Protein AF-A0A6P5REL5-F1 (afdb_monomer)

Solvent-accessible surface area (backbone atoms only — not comparable to full-atom values): 9875 Å² total; per-residue (Å²): 134,86,80,82,79,77,83,68,72,65,54,66,39,55,65,79,41,37,68,48,75,46,64,73,36,70,80,44,44,65,69,79,88,63,85,85,75,58,95,59,94,82,62,95,59,71,61,40,60,42,77,43,29,30,35,42,37,40,31,38,27,43,47,22,55,57,79,58,72,66,48,58,78,42,72,38,50,37,38,40,34,29,68,16,64,46,32,43,62,28,54,34,87,92,33,87,43,19,80,38,50,70,85,32,26,26,30,30,43,72,86,37,63,55,21,51,87,65,41,74,61,73,90,76,92,73,90,80,89,81,91,83,76,91,63,74,67,62,57,57,52,55,66,61,60,70,78,69,68,105,66,66,76,64,66,66,68,64,76,80,114

Organism: Prunus avium (NCBI:txid42229)

Structure (mmCIF, N/CA/C/O backbone):
data_AF-A0A6P5REL5-F1
#
_entry.id   AF-A0A6P5REL5-F1
#
loop_
_atom_site.group_PDB
_atom_site.id
_atom_site.type_symbol
_atom_site.label_atom_id
_atom_site.label_alt_id
_atom_site.label_comp_id
_atom_site.label_asym_id
_atom_site.label_entity_id
_atom_site.label_seq_id
_atom_site.pdbx_PDB_ins_code
_atom_site.Cartn_x
_atom_site.Cartn_y
_atom_site.Cartn_z
_atom_site.occupancy
_atom_site.B_iso_or_equiv
_atom_site.auth_seq_id
_atom_site.auth_comp_id
_atom_site.auth_asym_id
_atom_site.auth_atom_id
_atom_site.pdbx_PDB_model_num
ATOM 1 N N . MET A 1 1 ? 5.936 41.427 28.402 1.00 36.94 1 MET A N 1
ATOM 2 C CA . MET A 1 1 ? 5.229 41.059 27.161 1.00 36.94 1 MET A CA 1
ATOM 3 C C . MET A 1 1 ? 5.268 39.548 27.108 1.00 36.94 1 MET A C 1
ATOM 5 O O . MET A 1 1 ? 6.343 38.997 26.938 1.00 36.94 1 MET A O 1
ATOM 9 N N . GLU A 1 2 ? 4.146 38.908 27.419 1.00 34.97 2 GLU A N 1
ATOM 10 C CA . GLU A 1 2 ? 4.011 37.449 27.432 1.00 34.97 2 GLU A CA 1
ATOM 11 C C . GLU A 1 2 ? 3.797 36.998 25.982 1.00 34.97 2 GLU A C 1
ATOM 13 O O . GLU A 1 2 ? 2.825 37.407 25.341 1.00 34.97 2 GLU A O 1
ATOM 18 N N . THR A 1 3 ? 4.732 36.226 25.431 1.00 32.97 3 THR A N 1
ATOM 19 C CA . THR A 1 3 ? 4.603 35.683 24.077 1.00 32.97 3 THR A CA 1
ATOM 20 C C . THR A 1 3 ? 3.719 34.445 24.141 1.00 32.97 3 THR A C 1
ATOM 22 O O . THR A 1 3 ? 4.036 33.473 24.818 1.00 32.97 3 THR A O 1
ATOM 25 N N . GLN A 1 4 ? 2.585 34.516 23.449 1.00 38.47 4 GLN A N 1
ATOM 26 C CA . GLN A 1 4 ? 1.565 33.479 23.368 1.00 38.47 4 GLN A CA 1
ATOM 27 C C . GLN A 1 4 ? 2.154 32.192 22.771 1.00 38.47 4 GLN A C 1
ATOM 29 O O . GLN A 1 4 ? 2.469 32.127 21.582 1.00 38.47 4 GLN A O 1
ATOM 34 N N . THR A 1 5 ? 2.283 31.157 23.595 1.00 39.50 5 THR A N 1
ATOM 35 C CA . THR A 1 5 ? 2.523 29.779 23.167 1.00 39.50 5 THR A CA 1
ATOM 36 C C . THR A 1 5 ? 1.280 29.286 22.435 1.00 39.50 5 THR A C 1
ATOM 38 O O . THR A 1 5 ? 0.276 28.908 23.037 1.00 39.50 5 THR A O 1
ATOM 41 N N . SER A 1 6 ? 1.327 29.323 21.104 1.00 47.84 6 SER A N 1
ATOM 42 C CA . SER A 1 6 ? 0.320 28.684 20.260 1.00 47.84 6 SER A CA 1
ATOM 43 C C . SER A 1 6 ? 0.410 27.173 20.461 1.00 47.84 6 SER A C 1
ATOM 45 O O . SER A 1 6 ? 1.262 26.507 19.880 1.00 47.84 6 SER A O 1
ATOM 47 N N . SER A 1 7 ? -0.456 26.640 21.322 1.00 50.22 7 SER A N 1
ATOM 48 C CA . SER A 1 7 ? -0.707 25.206 21.479 1.00 50.22 7 SER A CA 1
ATOM 49 C C . SER A 1 7 ? -1.275 24.659 20.165 1.00 50.22 7 SER A C 1
ATOM 51 O O . SER A 1 7 ? -2.488 24.600 19.971 1.00 50.22 7 SER A O 1
ATOM 53 N N . SER A 1 8 ? -0.396 24.307 19.229 1.00 63.81 8 SER A N 1
ATOM 54 C CA . SER A 1 8 ? -0.783 23.703 17.956 1.00 63.81 8 SER A CA 1
ATOM 55 C C . SER A 1 8 ? -1.128 22.233 18.185 1.00 63.81 8 SER A C 1
ATOM 57 O O . SER A 1 8 ? -0.234 21.402 18.308 1.00 63.81 8 SER A O 1
ATOM 59 N N . SER A 1 9 ? -2.417 21.899 18.206 1.00 65.25 9 SER A N 1
ATOM 60 C CA . SER A 1 9 ? -2.884 20.508 18.243 1.00 65.25 9 SER A CA 1
ATOM 61 C C . SER A 1 9 ? -2.378 19.694 17.033 1.00 65.25 9 SER A C 1
ATOM 63 O O . SER A 1 9 ? -2.129 20.280 15.969 1.00 65.25 9 SER A O 1
ATOM 65 N N . PRO A 1 10 ? -2.240 18.358 17.160 1.00 68.81 10 PRO A N 1
ATOM 66 C CA . PRO A 1 10 ? -1.911 17.484 16.035 1.00 68.81 10 PRO A CA 1
ATOM 67 C C . PRO A 1 10 ? -2.978 17.606 14.944 1.00 68.81 10 PRO A C 1
ATOM 69 O O . PRO A 1 10 ? -4.173 17.539 15.241 1.00 68.81 10 PRO A O 1
ATOM 72 N N . VAL A 1 11 ? -2.570 17.789 13.687 1.00 72.12 11 VAL A N 1
ATOM 73 C CA . VAL A 1 11 ? -3.510 17.768 12.562 1.00 72.12 11 VAL A CA 1
ATOM 74 C C . VAL A 1 11 ? -3.652 16.324 12.110 1.00 72.12 11 VAL A C 1
ATOM 76 O O . VAL A 1 11 ? -2.680 15.688 11.702 1.00 72.12 11 VAL A O 1
ATOM 79 N N . ILE A 1 12 ? -4.874 15.808 12.204 1.00 75.75 12 ILE A N 1
ATOM 80 C CA . ILE A 1 12 ? -5.227 14.497 11.676 1.00 75.75 12 ILE A CA 1
ATOM 81 C C . ILE A 1 12 ? -5.933 14.731 10.348 1.00 75.75 12 ILE A C 1
ATOM 83 O O . ILE A 1 12 ? -7.011 15.328 10.319 1.00 75.75 12 ILE A O 1
ATOM 87 N N . LEU A 1 13 ? -5.318 14.295 9.255 1.00 77.56 13 LEU A N 1
ATOM 88 C CA . LEU A 1 13 ? -6.010 14.228 7.970 1.00 77.56 13 LEU A CA 1
ATOM 89 C C . LEU A 1 13 ? -6.789 12.909 7.932 1.00 77.56 13 LEU A C 1
ATOM 91 O O . LEU A 1 13 ? -6.519 12.013 8.727 1.00 77.56 13 LEU A O 1
ATOM 95 N N . PHE A 1 14 ? -7.829 12.837 7.103 1.00 81.12 14 PHE A N 1
ATOM 96 C CA . PHE A 1 14 ? -8.609 11.619 6.831 1.00 81.12 14 PHE A CA 1
ATOM 97 C C . PHE A 1 14 ? -8.779 10.637 8.023 1.00 81.12 14 PHE A C 1
ATOM 99 O O . PHE A 1 14 ? -8.479 9.446 7.903 1.00 81.12 14 PHE A O 1
ATOM 106 N N . PRO A 1 15 ? -9.282 11.099 9.189 1.00 82.31 15 PRO A N 1
ATOM 107 C CA . PRO A 1 15 ? -9.275 10.331 10.441 1.00 82.31 15 PRO A CA 1
ATOM 108 C C . PRO A 1 15 ? -10.078 9.027 10.377 1.00 82.31 15 PRO A C 1
ATOM 110 O O . PRO A 1 15 ? -9.858 8.128 11.181 1.00 82.31 15 PRO A O 1
ATOM 113 N N . SER A 1 16 ? -11.029 8.930 9.448 1.00 85.94 16 SER A N 1
ATOM 114 C CA . SER A 1 16 ? -11.935 7.792 9.284 1.00 85.94 16 SER A CA 1
ATOM 115 C C . SER A 1 16 ? -11.649 6.950 8.040 1.00 85.94 16 SER A C 1
ATOM 117 O O . SER A 1 16 ? -12.375 5.981 7.803 1.00 85.94 16 SER A O 1
ATOM 119 N N . LEU A 1 17 ? -10.633 7.297 7.240 1.00 84.38 17 LEU A N 1
ATOM 120 C CA . LEU A 1 17 ? -10.330 6.573 6.010 1.00 84.38 17 LEU A CA 1
ATOM 121 C C . LEU A 1 17 ? -9.748 5.197 6.345 1.00 84.38 17 LEU A C 1
ATOM 123 O O . LEU A 1 17 ? -8.760 5.090 7.069 1.00 84.38 17 LEU A O 1
ATOM 127 N N . LYS A 1 18 ? -10.396 4.149 5.829 1.00 87.62 18 LYS A N 1
ATOM 128 C CA . LYS A 1 18 ? -10.042 2.742 6.085 1.00 87.62 18 LYS A CA 1
ATOM 129 C C . LYS A 1 18 ? -9.452 2.035 4.879 1.00 87.62 18 LYS A C 1
ATOM 131 O O . LYS A 1 18 ? -8.660 1.113 5.068 1.00 87.62 18 LYS A O 1
ATOM 136 N N . THR A 1 19 ? -9.844 2.462 3.686 1.00 85.94 19 THR A N 1
ATOM 137 C CA . THR A 1 19 ? -9.436 1.877 2.413 1.00 85.94 19 THR A CA 1
ATOM 138 C C . THR A 1 19 ? -8.990 3.007 1.504 1.00 85.94 19 THR A C 1
ATOM 140 O O . THR A 1 19 ? -9.695 4.012 1.396 1.00 85.94 19 THR A O 1
ATOM 143 N N . LEU A 1 20 ? -7.829 2.842 0.884 1.00 87.44 20 LEU A N 1
ATOM 144 C CA . LEU A 1 20 ? -7.286 3.744 -0.121 1.00 87.44 20 LEU A CA 1
ATOM 145 C C . LEU A 1 20 ? -6.954 2.919 -1.362 1.00 87.44 20 LEU A C 1
ATOM 147 O O . LEU A 1 20 ? -6.286 1.897 -1.246 1.00 87.44 20 LEU A O 1
ATOM 151 N N . VAL A 1 21 ? -7.433 3.358 -2.521 1.00 86.19 21 VAL A N 1
ATOM 152 C CA . VAL A 1 21 ? -7.221 2.675 -3.800 1.00 86.19 21 VAL A CA 1
ATOM 153 C C . VAL A 1 21 ? -6.608 3.672 -4.772 1.00 86.19 21 VAL A C 1
ATOM 155 O O . VAL A 1 21 ? -7.113 4.786 -4.907 1.00 86.19 21 VAL A O 1
ATOM 158 N N . PHE A 1 22 ? -5.527 3.277 -5.427 1.00 87.00 22 PHE A N 1
ATOM 159 C CA . PHE A 1 22 ? -4.979 3.944 -6.598 1.00 87.00 22 PHE A CA 1
ATOM 160 C C . PHE A 1 22 ? -5.135 2.992 -7.770 1.00 87.00 22 PHE A C 1
ATOM 162 O O . PHE A 1 22 ? -4.607 1.886 -7.717 1.00 87.00 22 PHE A O 1
ATOM 169 N N . ASP A 1 23 ? -5.869 3.413 -8.790 1.00 85.56 23 ASP A N 1
ATOM 170 C CA . ASP A 1 23 ? -6.147 2.603 -9.970 1.00 85.56 23 ASP A CA 1
ATOM 171 C C . ASP A 1 23 ? -5.893 3.438 -11.225 1.00 85.56 23 ASP A C 1
ATOM 173 O O . ASP A 1 23 ? -6.159 4.644 -11.222 1.00 85.56 23 ASP A O 1
ATOM 177 N N . LEU A 1 24 ? -5.339 2.811 -12.263 1.00 85.12 24 LEU A N 1
ATOM 178 C CA . LEU A 1 24 ? -5.110 3.407 -13.582 1.00 85.12 24 LEU A CA 1
ATOM 179 C C . LEU A 1 24 ? -4.406 4.776 -13.532 1.00 85.12 24 LEU A C 1
ATOM 181 O O . LEU A 1 24 ? -4.824 5.750 -14.166 1.00 85.12 24 LEU A O 1
ATOM 185 N N . LEU A 1 25 ? -3.279 4.860 -12.813 1.00 83.38 25 LEU A N 1
ATOM 186 C CA . LEU A 1 25 ? -2.441 6.067 -12.747 1.00 83.38 25 LEU A CA 1
ATOM 187 C C . LEU A 1 25 ? -1.124 5.891 -13.532 1.00 83.38 25 LEU A C 1
ATOM 189 O O . LEU A 1 25 ? -0.038 5.851 -12.946 1.00 83.38 25 LEU A O 1
ATOM 193 N N . PRO A 1 26 ? -1.160 5.868 -14.881 1.00 77.88 26 PRO A N 1
ATOM 194 C CA . PRO A 1 26 ? -0.023 5.471 -15.719 1.00 77.88 26 PRO A CA 1
ATOM 195 C C . PRO A 1 26 ? 1.142 6.472 -15.732 1.00 77.88 26 PRO A C 1
ATOM 197 O O . PRO A 1 26 ? 2.194 6.182 -16.295 1.00 77.88 26 PRO A O 1
ATOM 200 N N . LYS A 1 27 ? 0.960 7.670 -15.160 1.00 85.25 27 LYS A N 1
ATOM 201 C CA . LYS A 1 27 ? 1.977 8.737 -15.086 1.00 85.25 27 LYS A CA 1
ATOM 202 C C . LYS A 1 27 ? 2.418 9.056 -13.656 1.00 85.25 27 LYS A C 1
ATOM 204 O O . LYS A 1 27 ? 3.125 10.037 -13.444 1.00 85.25 27 LYS A O 1
ATOM 209 N N . TRP A 1 28 ? 1.962 8.287 -12.672 1.00 87.31 28 TRP A N 1
ATOM 210 C CA . TRP A 1 28 ? 2.251 8.561 -11.272 1.00 87.31 28 TRP A CA 1
ATOM 211 C C . TRP A 1 28 ? 3.590 7.955 -10.850 1.00 87.31 28 TRP A C 1
ATOM 213 O O . TRP A 1 28 ? 3.665 6.782 -10.508 1.00 87.31 28 TRP A O 1
ATOM 223 N N . GLU A 1 29 ? 4.666 8.737 -10.947 1.00 86.50 29 GLU A N 1
ATOM 224 C CA . GLU A 1 29 ? 6.028 8.222 -10.729 1.00 86.50 29 GLU A CA 1
ATOM 225 C C . GLU A 1 29 ? 6.429 8.133 -9.257 1.00 86.50 29 GLU A C 1
ATOM 227 O O . GLU A 1 29 ? 7.141 7.213 -8.842 1.00 86.50 29 GLU A O 1
ATOM 232 N N . GLU A 1 30 ? 5.984 9.110 -8.474 1.00 83.06 30 GLU A N 1
ATOM 233 C CA . GLU A 1 30 ? 6.412 9.296 -7.100 1.00 83.06 30 GLU A CA 1
ATOM 234 C C . GLU A 1 30 ? 5.212 9.610 -6.221 1.00 83.06 30 GLU A C 1
ATOM 236 O O . GLU A 1 30 ? 4.387 10.482 -6.520 1.00 83.06 30 GLU A O 1
ATOM 241 N N . TRP A 1 31 ? 5.134 8.919 -5.088 1.00 82.94 31 TRP A N 1
ATOM 242 C CA . TRP A 1 31 ? 4.235 9.304 -4.014 1.00 82.94 31 TRP A CA 1
ATOM 243 C C . TRP A 1 31 ? 4.837 10.503 -3.266 1.00 82.94 31 TRP A C 1
ATOM 245 O O . TRP A 1 31 ? 5.346 10.384 -2.150 1.00 82.94 31 TRP A O 1
ATOM 255 N N . GLU A 1 32 ? 4.810 11.676 -3.902 1.00 60.50 32 GLU A N 1
ATOM 256 C CA . GLU A 1 32 ? 5.232 12.931 -3.282 1.00 60.50 32 GLU A CA 1
ATOM 257 C C . GLU A 1 32 ? 4.227 13.377 -2.208 1.00 60.50 32 GLU A C 1
ATOM 259 O O . GLU A 1 32 ? 3.014 13.228 -2.353 1.00 60.50 32 GLU A O 1
ATOM 264 N N . GLY A 1 33 ? 4.739 13.944 -1.113 1.00 53.59 33 GLY A N 1
ATOM 265 C CA . GLY A 1 33 ? 3.902 14.584 -0.093 1.00 53.59 33 GLY A CA 1
ATOM 266 C C . GLY A 1 33 ? 4.329 14.383 1.357 1.00 53.59 33 GLY A C 1
ATOM 267 O O . GLY A 1 33 ? 3.737 15.012 2.230 1.00 53.59 33 GLY A O 1
ATOM 268 N N . MET A 1 34 ? 5.344 13.556 1.648 1.00 52.56 34 MET A N 1
ATOM 269 C CA . MET A 1 34 ? 5.674 13.242 3.050 1.00 52.56 34 MET A CA 1
ATOM 270 C C . MET A 1 34 ? 7.160 13.238 3.435 1.00 52.56 34 MET A C 1
ATOM 272 O O . MET A 1 34 ? 7.492 12.887 4.562 1.00 52.56 34 MET A O 1
ATOM 276 N N . THR A 1 35 ? 8.057 13.678 2.553 1.00 42.75 35 THR A N 1
ATOM 277 C CA . THR A 1 35 ? 9.497 13.842 2.842 1.00 42.75 35 THR A CA 1
ATOM 278 C C . THR A 1 35 ? 9.822 15.071 3.709 1.00 42.75 35 THR A C 1
ATOM 280 O O . THR A 1 35 ? 10.940 15.179 4.198 1.00 42.75 35 THR A O 1
ATOM 283 N N . GLY A 1 36 ? 8.856 15.971 3.941 1.00 41.59 36 GLY A N 1
ATOM 284 C CA . GLY A 1 36 ? 9.006 17.187 4.761 1.00 41.59 36 GLY A CA 1
ATOM 285 C C . GLY A 1 36 ? 8.516 17.086 6.214 1.00 41.59 36 GLY A C 1
ATOM 286 O O . GLY A 1 36 ? 8.408 18.109 6.881 1.00 41.59 36 GLY A O 1
ATOM 287 N N . TRP A 1 37 ? 8.184 15.886 6.699 1.00 51.97 37 TRP A N 1
ATOM 288 C CA . TRP A 1 37 ? 7.842 15.617 8.108 1.00 51.97 37 TRP A CA 1
ATOM 289 C C . TRP A 1 37 ? 8.977 14.801 8.708 1.00 51.97 37 TRP A C 1
ATOM 291 O O . TRP A 1 37 ? 8.873 13.608 8.980 1.00 51.97 37 TRP A O 1
ATOM 301 N N . SER A 1 38 ? 10.120 15.457 8.708 1.00 46.25 38 SER A N 1
ATOM 302 C CA . SER A 1 38 ? 11.440 14.953 9.005 1.00 46.25 38 SER A CA 1
ATOM 303 C C . SER A 1 38 ? 11.547 14.480 10.455 1.00 46.25 38 SER A C 1
ATOM 305 O O . SER A 1 38 ? 10.795 14.894 11.337 1.00 46.25 38 SER A O 1
ATOM 307 N N . GLU A 1 39 ? 12.520 13.605 10.690 1.00 49.03 39 GLU A N 1
ATOM 308 C CA . GLU A 1 39 ? 13.000 13.130 11.994 1.00 49.03 39 GLU A CA 1
ATOM 309 C C . GLU A 1 39 ? 13.649 14.277 12.811 1.00 49.03 39 GLU A C 1
ATOM 311 O O . GLU A 1 39 ? 14.633 14.077 13.515 1.00 49.03 39 GLU A O 1
ATOM 316 N N . GLU A 1 40 ? 13.150 15.512 12.683 1.00 49.69 40 GLU A N 1
ATOM 317 C CA . GLU A 1 40 ? 13.625 16.668 13.440 1.00 49.69 40 GLU A CA 1
ATOM 318 C C . GLU A 1 40 ? 12.894 16.659 14.777 1.00 49.69 40 GLU A C 1
ATOM 320 O O . GLU A 1 40 ? 11.726 17.036 14.887 1.00 49.69 40 GLU A O 1
ATOM 325 N N . GLU A 1 41 ? 13.602 16.191 15.797 1.00 52.03 41 GLU A N 1
ATOM 326 C CA . GLU A 1 41 ? 13.140 15.996 17.174 1.00 52.03 41 GLU A CA 1
ATOM 327 C C . GLU A 1 41 ? 12.642 17.273 17.894 1.00 52.03 41 GLU A C 1
ATOM 329 O O . G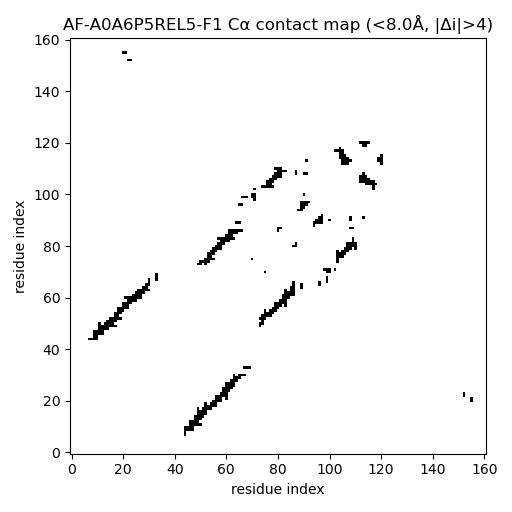LU A 1 41 ? 12.332 17.204 19.079 1.00 52.03 41 GLU A O 1
ATOM 334 N N . ASP A 1 42 ? 12.499 18.419 17.216 1.00 44.97 42 ASP A N 1
ATOM 335 C CA . ASP A 1 42 ? 12.272 19.727 17.856 1.00 44.97 42 ASP A CA 1
ATOM 336 C C . ASP A 1 42 ? 11.018 20.497 17.392 1.00 44.97 42 ASP A C 1
ATOM 338 O O . ASP A 1 42 ? 10.797 21.651 17.766 1.00 44.97 42 ASP A O 1
ATOM 342 N N . SER A 1 43 ? 10.119 19.867 16.629 1.00 49.03 43 SER A N 1
ATOM 343 C CA . SER A 1 43 ? 8.768 20.404 16.417 1.00 49.03 43 SER A CA 1
ATOM 344 C C . SER A 1 43 ? 7.724 19.334 16.706 1.00 49.03 43 SER A C 1
ATOM 346 O O . SER A 1 43 ? 7.479 18.442 15.902 1.00 49.03 43 SER A O 1
ATOM 348 N N . HIS A 1 44 ? 7.098 19.424 17.883 1.00 47.97 44 HIS A N 1
ATOM 349 C CA . HIS A 1 44 ? 6.078 18.519 18.435 1.00 47.97 44 HIS A CA 1
ATOM 350 C C . HIS A 1 44 ? 4.759 18.425 17.627 1.00 47.97 44 HIS A C 1
ATOM 352 O O . HIS A 1 44 ? 3.672 18.374 18.205 1.00 47.97 44 HIS A O 1
ATOM 358 N N . LYS A 1 45 ? 4.802 18.409 16.293 1.00 56.34 45 LYS A N 1
ATOM 359 C CA . LYS A 1 45 ? 3.622 18.326 15.432 1.00 56.34 45 LYS A CA 1
ATOM 360 C C . LYS A 1 45 ? 3.614 17.019 14.644 1.00 56.34 45 LYS A C 1
ATOM 362 O O . LYS A 1 45 ? 3.916 16.974 13.457 1.00 56.34 45 LYS A O 1
ATOM 367 N N . THR A 1 46 ? 3.227 15.943 15.322 1.00 57.34 46 THR A N 1
ATOM 368 C CA . THR A 1 46 ? 2.979 14.630 14.713 1.00 57.34 46 THR A CA 1
ATOM 369 C C . THR A 1 46 ? 1.666 14.654 13.924 1.00 57.34 46 THR A C 1
ATOM 371 O O . THR A 1 46 ? 0.605 14.251 14.402 1.00 57.34 46 THR A O 1
ATOM 374 N N . ASN A 1 47 ? 1.697 15.170 12.697 1.00 62.34 47 ASN A N 1
ATOM 375 C CA . ASN A 1 47 ? 0.528 15.094 11.826 1.00 62.34 47 ASN A CA 1
ATOM 376 C C . ASN A 1 47 ? 0.312 13.647 11.366 1.00 62.34 47 ASN A C 1
ATOM 378 O O . ASN A 1 47 ? 1.197 13.030 10.778 1.00 62.34 47 ASN A O 1
ATOM 382 N N . THR A 1 48 ? -0.872 13.099 11.642 1.00 71.06 48 THR A N 1
ATOM 383 C CA . THR A 1 48 ? -1.232 11.716 11.290 1.00 71.06 48 THR A CA 1
ATOM 384 C C . THR A 1 48 ? -2.211 11.746 10.120 1.00 71.06 48 THR A C 1
ATOM 386 O O . THR A 1 48 ? -3.288 12.317 10.248 1.00 71.06 48 THR A O 1
ATOM 389 N N . ILE A 1 49 ? -1.853 11.175 8.965 1.00 73.25 49 ILE A N 1
ATOM 390 C CA . ILE A 1 49 ? -2.652 11.364 7.735 1.00 73.25 49 ILE A CA 1
ATOM 391 C C . ILE A 1 49 ? -3.842 10.415 7.649 1.00 73.25 49 ILE A C 1
ATOM 393 O O . ILE A 1 49 ? -4.876 10.789 7.126 1.00 73.25 49 ILE A O 1
ATOM 397 N N . MET A 1 50 ? -3.670 9.159 8.054 1.00 83.31 50 MET A N 1
ATOM 398 C CA . MET A 1 50 ? -4.702 8.129 7.907 1.00 83.31 50 MET A CA 1
ATOM 399 C C . MET A 1 50 ? -4.571 7.116 9.050 1.00 83.31 50 MET A C 1
ATOM 401 O O . MET A 1 50 ? -4.152 5.978 8.836 1.00 83.31 50 MET A O 1
ATOM 405 N N . PRO A 1 51 ? -4.883 7.515 10.295 1.00 82.06 51 PRO A N 1
ATOM 406 C CA . PRO A 1 51 ? -4.665 6.668 11.472 1.00 82.06 51 PRO A CA 1
ATOM 407 C C . PRO A 1 51 ? -5.454 5.352 11.432 1.00 82.06 51 PRO A C 1
ATOM 409 O O . PRO A 1 51 ? -5.088 4.390 12.101 1.00 82.06 51 PRO A O 1
ATOM 412 N N . CYS A 1 52 ? -6.552 5.316 10.674 1.00 87.25 52 CYS A N 1
ATOM 413 C CA . CYS A 1 52 ? -7.439 4.164 10.560 1.00 87.25 52 CYS A CA 1
ATOM 414 C C . CYS A 1 52 ? -7.270 3.379 9.254 1.00 87.25 52 CYS A C 1
ATOM 416 O O . CYS A 1 52 ? -8.088 2.491 8.993 1.00 87.25 52 CYS A O 1
ATOM 418 N N . LEU A 1 53 ? -6.244 3.679 8.448 1.00 88.12 53 LEU A N 1
ATOM 419 C CA . LEU A 1 53 ? -6.031 2.986 7.183 1.00 88.12 53 LEU A CA 1
ATOM 420 C C . LEU A 1 53 ? -5.725 1.510 7.438 1.00 88.12 53 LEU A C 1
ATOM 422 O O . LEU A 1 53 ? -4.793 1.161 8.158 1.00 88.12 53 LEU A O 1
ATOM 426 N N . SER A 1 54 ? -6.540 0.654 6.835 1.00 91.62 54 SER A N 1
ATOM 427 C CA . SER A 1 54 ? -6.518 -0.793 7.028 1.00 91.62 54 SER A CA 1
ATOM 428 C C . SER A 1 54 ? -6.330 -1.571 5.730 1.00 91.62 54 SER A C 1
ATOM 430 O O . SER A 1 54 ? -5.798 -2.675 5.792 1.00 91.62 54 SER A O 1
ATOM 432 N N . SER A 1 55 ? -6.706 -0.996 4.586 1.00 89.50 55 SER A N 1
ATOM 433 C CA . SER A 1 55 ? -6.467 -1.560 3.258 1.00 89.50 55 SER A CA 1
ATOM 434 C C . SER A 1 55 ? -5.875 -0.503 2.324 1.00 89.50 55 SER A C 1
ATOM 436 O O . SER A 1 55 ? -6.328 0.647 2.325 1.00 89.50 55 SER A O 1
ATOM 438 N N . LEU A 1 56 ? -4.864 -0.897 1.554 1.00 91.88 56 LEU A N 1
ATOM 439 C CA . LEU A 1 56 ? -4.266 -0.113 0.479 1.00 91.88 56 LEU A CA 1
ATOM 440 C C . LEU A 1 56 ? -4.191 -0.974 -0.784 1.00 91.88 56 LEU A C 1
ATOM 442 O O . LEU A 1 56 ? -3.622 -2.063 -0.751 1.00 91.88 56 LEU A O 1
ATOM 446 N N . GLU A 1 57 ? -4.720 -0.464 -1.888 1.00 90.38 57 GLU A N 1
ATOM 447 C CA . GLU A 1 57 ? -4.686 -1.128 -3.191 1.00 90.38 57 GLU A CA 1
ATOM 448 C C . GLU A 1 57 ? -4.025 -0.199 -4.215 1.00 90.38 57 GLU A C 1
ATOM 450 O O . GLU A 1 57 ? -4.351 0.986 -4.288 1.00 90.38 57 GLU A O 1
ATOM 455 N N . ILE A 1 58 ? -3.058 -0.724 -4.964 1.00 90.88 58 ILE A N 1
ATOM 456 C CA . ILE A 1 58 ? -2.341 -0.027 -6.035 1.00 90.88 58 ILE A CA 1
ATOM 457 C C . ILE A 1 58 ? -2.434 -0.913 -7.275 1.00 90.88 58 ILE A C 1
ATOM 459 O O . ILE A 1 58 ? -1.845 -1.992 -7.317 1.00 90.88 58 ILE A O 1
ATOM 463 N N . ILE A 1 59 ? -3.204 -0.466 -8.259 1.00 87.31 59 ILE A N 1
ATOM 464 C CA . ILE A 1 59 ? -3.570 -1.224 -9.451 1.00 87.31 59 ILE A CA 1
ATOM 465 C C . ILE A 1 59 ? -3.200 -0.393 -10.683 1.00 87.31 59 ILE A C 1
ATOM 467 O O . ILE A 1 59 ? -3.437 0.813 -10.728 1.00 87.31 59 ILE A O 1
ATOM 471 N N . ASP A 1 60 ? -2.537 -1.018 -11.654 1.00 85.56 60 ASP A N 1
ATOM 472 C CA . ASP A 1 60 ? -2.156 -0.395 -12.934 1.00 85.56 60 ASP A CA 1
ATOM 473 C C . ASP A 1 60 ? -1.403 0.955 -12.793 1.00 85.56 60 ASP A C 1
ATOM 475 O O . ASP A 1 60 ? -1.584 1.924 -13.537 1.00 85.56 60 ASP A O 1
ATOM 479 N N . CYS A 1 61 ? -0.522 1.034 -11.791 1.00 87.50 61 CYS A N 1
ATOM 480 C CA . CYS A 1 61 ? 0.324 2.192 -11.490 1.00 87.50 61 CYS A CA 1
ATOM 481 C C . CYS A 1 61 ? 1.772 1.911 -11.922 1.00 87.50 61 CYS A C 1
ATOM 483 O O . CYS A 1 61 ? 2.708 1.903 -11.121 1.00 87.50 61 CYS A O 1
ATOM 485 N N . ASN A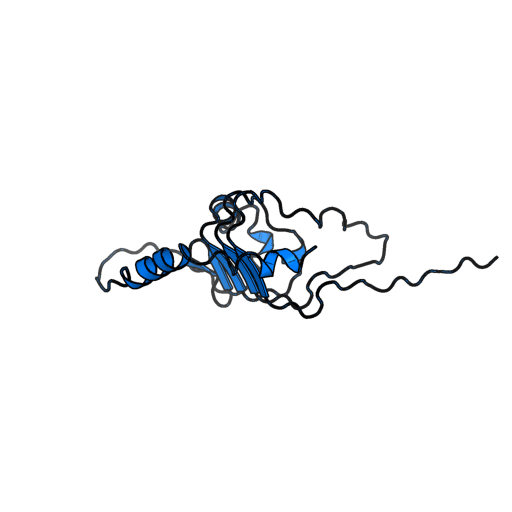 1 62 ? 1.965 1.649 -13.217 1.00 86.00 62 ASN A N 1
ATOM 486 C CA . ASN A 1 62 ? 3.199 1.068 -13.764 1.00 86.00 62 ASN A CA 1
ATOM 487 C C . ASN A 1 62 ? 4.487 1.865 -13.521 1.00 86.00 62 ASN A C 1
ATOM 489 O O . ASN A 1 62 ? 5.572 1.279 -13.468 1.00 86.00 62 ASN A O 1
ATOM 493 N N . VAL A 1 63 ? 4.391 3.189 -13.398 1.00 87.50 63 VAL A N 1
ATOM 494 C CA . VAL A 1 63 ? 5.564 4.065 -13.258 1.00 87.50 63 VAL A CA 1
ATOM 495 C C . VAL A 1 63 ? 5.881 4.431 -11.807 1.00 87.50 63 VAL A C 1
ATOM 497 O O . VAL A 1 63 ? 6.926 5.037 -11.569 1.00 87.50 63 VAL A O 1
ATOM 500 N N . LEU A 1 64 ? 5.036 4.034 -10.846 1.00 89.06 64 LEU A N 1
ATOM 501 C CA . LEU A 1 64 ? 5.251 4.297 -9.426 1.00 89.06 64 LEU A CA 1
ATOM 502 C C . L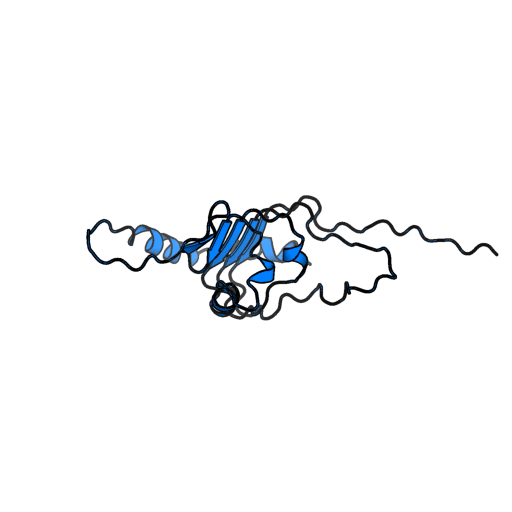EU A 1 64 ? 6.437 3.480 -8.914 1.00 89.06 64 LEU A C 1
ATOM 504 O O . LEU A 1 64 ? 6.436 2.249 -8.970 1.00 89.06 64 LEU A O 1
ATOM 508 N N . LYS A 1 65 ? 7.456 4.171 -8.400 1.00 87.25 65 LYS A N 1
ATOM 509 C CA . LYS A 1 65 ? 8.724 3.537 -8.001 1.00 87.25 65 LYS A CA 1
ATOM 510 C C . LYS A 1 65 ? 8.785 3.170 -6.527 1.00 87.25 65 LYS A C 1
ATOM 512 O O . LYS A 1 65 ? 9.427 2.185 -6.173 1.00 87.25 65 LYS A O 1
ATOM 517 N N . THR A 1 66 ? 8.169 3.976 -5.668 1.00 88.38 66 THR A N 1
ATOM 518 C CA . THR A 1 66 ? 8.373 3.891 -4.220 1.00 88.38 66 THR A CA 1
ATOM 519 C C . THR A 1 66 ? 7.079 4.075 -3.442 1.00 88.38 66 THR A C 1
ATOM 521 O O . THR A 1 66 ? 6.175 4.818 -3.824 1.00 88.38 66 THR A O 1
ATOM 524 N N . LEU A 1 67 ? 7.020 3.396 -2.304 1.00 88.88 67 LEU A N 1
ATOM 525 C CA . LEU A 1 67 ? 6.032 3.574 -1.261 1.00 88.88 67 LEU A CA 1
ATOM 526 C C . LEU A 1 67 ? 6.485 4.652 -0.263 1.00 88.88 67 LEU A C 1
ATOM 528 O O . LEU A 1 67 ? 7.680 4.781 0.037 1.00 88.88 67 LEU A O 1
ATOM 532 N N . PRO A 1 68 ? 5.546 5.391 0.341 1.00 83.88 68 PRO A N 1
ATOM 533 C CA . PRO A 1 68 ? 5.868 6.385 1.351 1.00 83.88 68 PRO A CA 1
ATOM 534 C C . PRO A 1 68 ? 6.244 5.740 2.696 1.00 83.88 68 PRO A C 1
ATOM 536 O O . PRO A 1 68 ? 5.722 4.700 3.099 1.00 83.88 68 PRO A O 1
ATOM 539 N N . ASN A 1 69 ? 7.130 6.397 3.450 1.00 81.44 69 ASN A N 1
ATOM 540 C CA . ASN A 1 69 ? 7.670 5.858 4.706 1.00 81.44 69 ASN A CA 1
ATOM 541 C C . ASN A 1 69 ? 6.634 5.713 5.831 1.00 81.44 69 ASN A C 1
ATOM 543 O O . ASN A 1 69 ? 6.823 4.882 6.718 1.00 81.44 69 ASN A O 1
ATOM 547 N N . PHE A 1 70 ? 5.538 6.481 5.810 1.00 79.56 70 PHE A N 1
ATOM 548 C CA . PHE A 1 70 ? 4.519 6.418 6.865 1.00 79.56 70 PHE A CA 1
ATOM 549 C C . PHE A 1 70 ? 3.800 5.060 6.920 1.00 79.56 70 PHE A C 1
ATOM 551 O O . PHE A 1 70 ? 3.256 4.709 7.970 1.00 79.56 70 PHE A O 1
ATOM 558 N N . LEU A 1 71 ? 3.833 4.266 5.838 1.00 84.19 71 LEU A N 1
ATOM 559 C CA . LEU A 1 71 ? 3.266 2.915 5.830 1.00 84.19 71 LEU A CA 1
ATOM 560 C C . LEU A 1 71 ? 3.905 2.021 6.898 1.00 84.19 71 LEU A C 1
ATOM 562 O O . LEU A 1 71 ? 3.191 1.217 7.491 1.00 84.19 71 LEU A O 1
ATOM 566 N N . ARG A 1 72 ? 5.185 2.251 7.242 1.00 83.69 72 ARG A N 1
ATOM 567 C CA . ARG A 1 72 ? 5.895 1.563 8.342 1.00 83.69 72 ARG A CA 1
ATOM 568 C C . ARG A 1 72 ? 5.156 1.645 9.675 1.00 83.69 72 ARG A C 1
ATOM 570 O O . ARG A 1 72 ? 5.178 0.699 10.450 1.00 83.69 72 ARG A O 1
ATOM 577 N N . ASN A 1 73 ? 4.509 2.779 9.934 1.00 81.19 73 ASN A N 1
ATOM 578 C CA . ASN A 1 73 ? 3.835 3.066 11.201 1.00 81.19 73 ASN A CA 1
ATOM 579 C C . ASN A 1 73 ? 2.309 2.941 11.094 1.00 81.19 73 ASN A C 1
ATOM 581 O O . ASN A 1 73 ? 1.599 3.149 12.076 1.00 81.19 73 ASN A O 1
ATOM 585 N N . THR A 1 74 ? 1.790 2.635 9.904 1.00 84.00 74 THR A N 1
ATOM 586 C CA . THR A 1 74 ? 0.350 2.542 9.662 1.00 84.00 74 THR A CA 1
ATOM 587 C C . THR A 1 74 ? -0.129 1.124 9.975 1.00 84.00 74 THR A C 1
ATOM 589 O O . THR A 1 74 ? 0.492 0.168 9.501 1.00 84.00 74 THR A O 1
ATOM 592 N N . PRO A 1 75 ? -1.230 0.950 10.734 1.00 86.00 75 PRO A N 1
ATOM 593 C CA . PRO A 1 75 ? -1.774 -0.359 11.102 1.00 86.00 75 PRO A CA 1
ATOM 594 C C . PRO A 1 75 ? -2.550 -1.017 9.942 1.00 86.00 75 PRO A C 1
ATOM 596 O O . PRO A 1 75 ? -3.703 -1.433 10.093 1.00 86.00 75 PRO A O 1
ATOM 599 N N . LEU A 1 76 ? -1.909 -1.106 8.775 1.00 92.38 76 LEU A N 1
ATOM 600 C CA . LEU A 1 76 ? -2.438 -1.758 7.584 1.00 92.38 76 LEU A CA 1
ATOM 601 C C . LEU A 1 76 ? -2.618 -3.258 7.826 1.00 92.38 76 LEU A C 1
ATOM 603 O O . LEU A 1 76 ? -1.748 -3.934 8.376 1.00 92.38 76 LEU A O 1
ATOM 607 N N . LYS A 1 77 ? -3.766 -3.777 7.394 1.00 94.31 77 LYS A N 1
ATOM 608 C CA . LYS A 1 77 ? -4.118 -5.200 7.447 1.00 94.31 77 LYS A CA 1
ATOM 609 C C . LYS A 1 77 ? -3.964 -5.874 6.094 1.00 94.31 77 LYS A C 1
ATOM 611 O O . LYS A 1 77 ? -3.671 -7.067 6.056 1.00 94.31 77 LYS A O 1
ATOM 616 N N . GLU A 1 78 ? -4.189 -5.126 5.022 1.00 93.69 78 GLU A N 1
ATOM 617 C CA . GLU A 1 78 ? -4.125 -5.615 3.653 1.00 93.69 78 GLU A CA 1
ATOM 618 C C . GLU A 1 78 ? -3.401 -4.610 2.755 1.00 93.69 78 GLU A C 1
ATOM 620 O O . GLU A 1 78 ? -3.625 -3.400 2.846 1.00 93.69 78 GLU A O 1
ATOM 625 N N . LEU A 1 79 ? -2.520 -5.136 1.912 1.00 95.00 79 LEU A N 1
ATOM 626 C CA . LEU A 1 79 ? -1.866 -4.428 0.824 1.00 95.00 79 LEU A CA 1
ATOM 627 C C . LEU A 1 79 ? -2.005 -5.262 -0.449 1.00 95.00 79 LEU A C 1
ATOM 629 O O . LEU A 1 79 ? -1.634 -6.438 -0.455 1.00 95.00 79 LEU A O 1
ATOM 633 N N . VAL A 1 80 ? -2.498 -4.643 -1.516 1.00 92.50 80 VAL A N 1
ATOM 634 C CA . VAL A 1 80 ? -2.577 -5.236 -2.854 1.00 92.50 80 VAL A CA 1
ATOM 635 C C . VAL A 1 80 ? -1.808 -4.354 -3.825 1.00 92.50 80 VAL A C 1
ATOM 637 O O . VAL A 1 80 ? -2.043 -3.149 -3.885 1.00 92.50 80 VAL A O 1
ATOM 640 N N . ILE A 1 81 ? -0.876 -4.953 -4.561 1.00 93.00 81 ILE A N 1
ATOM 641 C CA . ILE A 1 81 ? -0.130 -4.298 -5.634 1.00 93.00 81 ILE A CA 1
ATOM 642 C C . ILE A 1 81 ? -0.229 -5.191 -6.866 1.00 93.00 81 ILE A C 1
ATOM 644 O O . ILE A 1 81 ? 0.447 -6.217 -6.932 1.00 93.00 81 ILE A O 1
ATOM 648 N N . ASP A 1 82 ? -1.054 -4.789 -7.826 1.00 89.75 82 ASP A N 1
ATOM 649 C CA . ASP A 1 82 ? -1.306 -5.553 -9.046 1.00 89.75 82 ASP A CA 1
ATOM 650 C C . ASP A 1 82 ? -1.071 -4.687 -10.287 1.00 89.75 82 ASP A C 1
ATOM 652 O O . ASP A 1 82 ? -1.331 -3.480 -10.298 1.00 89.75 82 ASP A O 1
ATOM 656 N N . TYR A 1 83 ? -0.573 -5.310 -11.355 1.00 87.50 83 TYR A N 1
ATOM 657 C CA . TYR A 1 83 ? -0.276 -4.651 -12.629 1.00 87.50 83 TYR A CA 1
ATOM 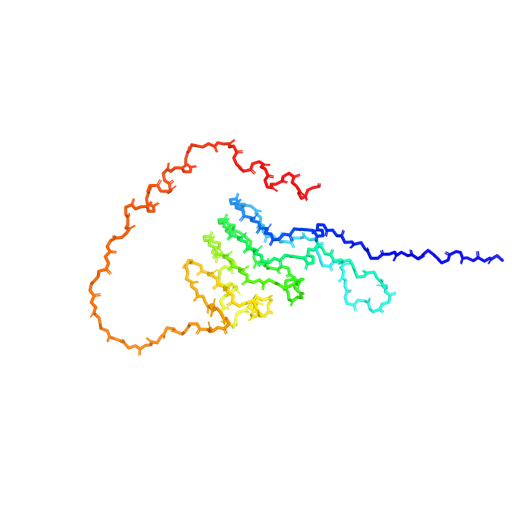658 C 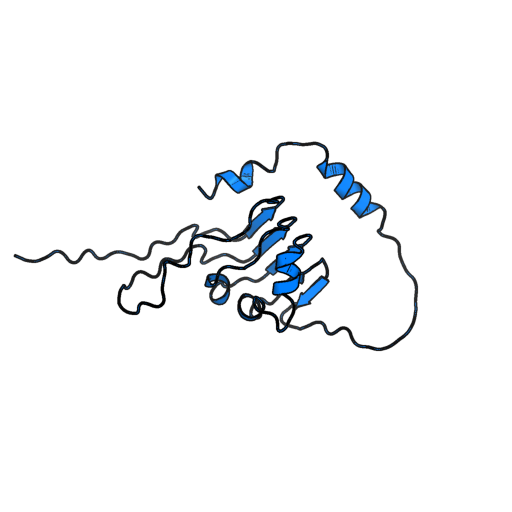C . TYR A 1 83 ? 0.584 -3.385 -12.468 1.00 87.50 83 TYR A C 1
ATOM 660 O O . TYR A 1 83 ? 0.439 -2.425 -13.213 1.00 87.50 83 TYR A O 1
ATOM 668 N N . SER A 1 84 ? 1.462 -3.353 -11.467 1.00 90.38 84 SER A N 1
ATOM 669 C CA . SER A 1 84 ? 2.270 -2.180 -11.109 1.00 90.38 84 SER A CA 1
ATOM 670 C C . SER A 1 84 ? 3.745 -2.563 -11.105 1.00 90.38 84 SER A C 1
ATOM 672 O O . SER A 1 84 ? 4.416 -2.560 -10.071 1.00 90.38 84 SER A O 1
ATOM 674 N N . GLN A 1 85 ? 4.245 -2.918 -12.290 1.00 87.88 85 GLN A N 1
ATOM 675 C CA . GLN A 1 85 ? 5.478 -3.691 -12.484 1.00 87.88 85 GLN A CA 1
ATOM 676 C C . GLN A 1 85 ? 6.697 -3.148 -11.721 1.00 87.88 85 GLN A C 1
ATOM 678 O O . GLN A 1 85 ? 7.482 -3.916 -11.157 1.00 87.88 85 GLN A O 1
ATOM 683 N N . THR A 1 86 ? 6.876 -1.825 -11.701 1.00 90.50 86 THR A N 1
ATOM 684 C CA . THR A 1 86 ? 8.007 -1.181 -11.017 1.00 90.50 86 THR A CA 1
ATOM 685 C C . THR A 1 86 ? 7.923 -1.385 -9.502 1.00 90.50 86 THR A C 1
ATOM 687 O O . THR A 1 86 ? 8.897 -1.802 -8.868 1.00 90.50 86 THR A O 1
ATOM 690 N N . LEU A 1 87 ? 6.744 -1.153 -8.926 1.00 90.75 87 LEU A N 1
ATOM 691 C CA . LEU A 1 87 ? 6.517 -1.262 -7.492 1.00 90.75 87 LEU A CA 1
ATOM 692 C C . LEU A 1 87 ? 6.519 -2.718 -7.017 1.00 90.75 87 LEU A C 1
ATOM 694 O O . LEU A 1 87 ? 7.103 -3.023 -5.976 1.00 90.75 87 LEU A O 1
ATOM 698 N N . GLU A 1 88 ? 5.924 -3.624 -7.793 1.00 90.56 88 GLU A N 1
ATOM 699 C CA . GLU A 1 88 ? 5.903 -5.065 -7.515 1.00 90.56 88 GLU A CA 1
ATOM 700 C C . GLU A 1 88 ? 7.321 -5.608 -7.314 1.00 90.56 88 GLU A C 1
ATOM 702 O O . GLU A 1 88 ? 7.589 -6.336 -6.359 1.00 90.56 88 GLU A O 1
ATOM 707 N N . GLN A 1 89 ? 8.266 -5.204 -8.170 1.00 88.56 89 GLN A N 1
ATOM 708 C CA . GLN A 1 89 ? 9.668 -5.609 -8.052 1.00 88.56 89 GLN A CA 1
ATOM 709 C C . GLN A 1 89 ? 10.337 -5.065 -6.786 1.00 88.56 89 GLN A C 1
ATOM 711 O O . GLN A 1 89 ? 11.146 -5.775 -6.181 1.00 88.56 89 GLN A O 1
ATOM 716 N N . GLY A 1 90 ? 10.014 -3.832 -6.387 1.00 88.69 90 GLY A N 1
ATOM 717 C CA . GLY A 1 90 ? 10.518 -3.199 -5.165 1.00 88.69 90 GLY A CA 1
ATOM 718 C C . GLY A 1 90 ? 9.922 -3.789 -3.885 1.00 88.69 90 GLY A C 1
ATOM 719 O O . GLY A 1 90 ? 10.593 -3.809 -2.853 1.00 88.69 90 GLY A O 1
ATOM 720 N N . CYS A 1 91 ? 8.699 -4.319 -3.963 1.00 89.50 91 CYS A N 1
ATOM 721 C CA . CYS A 1 91 ? 7.948 -4.893 -2.846 1.00 89.50 91 CYS A CA 1
ATOM 722 C C . CYS A 1 91 ? 8.161 -6.401 -2.664 1.00 89.50 91 CYS A C 1
ATOM 724 O O . CYS A 1 91 ? 7.567 -6.997 -1.771 1.00 89.50 91 CYS A O 1
ATOM 726 N N . ARG A 1 92 ? 9.016 -7.047 -3.463 1.00 85.88 92 ARG A N 1
ATOM 727 C CA . ARG A 1 92 ? 9.421 -8.435 -3.198 1.00 85.88 92 ARG A CA 1
ATOM 728 C C . ARG A 1 92 ? 10.295 -8.516 -1.946 1.00 85.88 92 ARG A C 1
ATOM 730 O O . ARG A 1 92 ? 11.050 -7.600 -1.622 1.00 85.88 92 ARG A O 1
ATOM 737 N N . LYS A 1 93 ? 10.244 -9.654 -1.255 1.00 81.00 93 LYS A N 1
ATOM 738 C CA . LYS A 1 93 ? 11.029 -9.889 -0.036 1.00 81.00 93 LYS A CA 1
ATOM 739 C C . LYS A 1 93 ? 12.523 -9.611 -0.257 1.00 81.00 93 LYS A C 1
ATOM 741 O O . LYS A 1 93 ? 13.120 -10.077 -1.224 1.00 81.00 93 LYS A O 1
ATOM 746 N N . GLY A 1 94 ? 13.122 -8.850 0.663 1.00 81.06 94 GLY A N 1
ATOM 747 C CA . GLY A 1 94 ? 14.547 -8.490 0.626 1.00 81.06 94 GLY A CA 1
ATOM 748 C C . GLY A 1 94 ? 14.906 -7.342 -0.325 1.00 81.06 94 GLY A C 1
ATOM 749 O O . GLY A 1 94 ? 16.089 -7.067 -0.516 1.00 81.06 94 GLY A O 1
ATOM 750 N N . ARG A 1 95 ? 13.912 -6.679 -0.924 1.00 88.81 95 ARG A N 1
ATOM 751 C CA . ARG A 1 95 ? 14.089 -5.494 -1.773 1.00 88.81 95 ARG A CA 1
ATOM 752 C C . ARG A 1 95 ? 13.863 -4.206 -0.979 1.00 88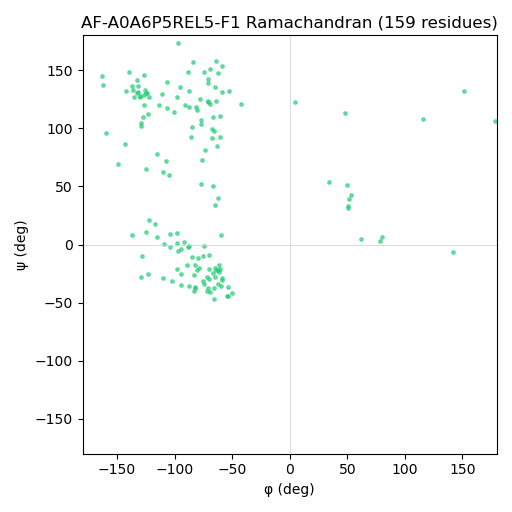.81 95 ARG A C 1
ATOM 754 O O . ARG A 1 95 ? 13.493 -4.247 0.192 1.00 88.81 95 ARG A O 1
ATOM 761 N N . GLU A 1 96 ? 14.122 -3.070 -1.618 1.00 87.50 96 GLU A N 1
ATOM 762 C CA . GLU A 1 96 ? 14.182 -1.746 -0.984 1.00 87.50 96 GLU A CA 1
ATOM 763 C C . GLU A 1 96 ? 12.875 -1.327 -0.290 1.00 87.50 96 GLU A C 1
ATOM 765 O O . GLU A 1 96 ? 12.912 -0.743 0.795 1.00 87.50 96 GLU A O 1
ATOM 770 N N . GLU A 1 97 ? 11.720 -1.701 -0.847 1.00 90.25 97 GLU A N 1
ATOM 771 C CA . GLU A 1 97 ? 10.415 -1.300 -0.312 1.00 90.25 97 GLU A CA 1
ATOM 772 C C . GLU A 1 97 ? 9.874 -2.279 0.734 1.00 90.25 97 GLU A C 1
ATOM 774 O O . GLU A 1 97 ? 9.028 -1.910 1.548 1.00 90.25 97 GLU A O 1
ATOM 779 N N . TRP A 1 98 ? 10.398 -3.507 0.787 1.00 91.19 98 TRP A N 1
ATOM 780 C CA . TRP A 1 98 ? 9.919 -4.547 1.699 1.00 91.19 98 TRP A CA 1
ATOM 781 C C . TRP A 1 98 ? 9.881 -4.131 3.178 1.00 91.19 98 TRP A C 1
ATOM 783 O O . TRP A 1 98 ? 8.860 -4.369 3.826 1.00 91.19 98 TRP A O 1
ATOM 793 N N . PRO A 1 99 ? 10.905 -3.454 3.742 1.00 90.06 99 PRO A N 1
ATOM 794 C CA . PRO A 1 99 ? 10.865 -3.000 5.133 1.00 90.06 99 PRO A CA 1
ATOM 795 C C . PRO A 1 99 ? 9.731 -2.011 5.433 1.00 90.06 99 PRO A C 1
ATOM 797 O O . PRO A 1 99 ? 9.420 -1.785 6.599 1.00 90.06 99 PRO A O 1
ATOM 800 N N . LYS A 1 100 ? 9.132 -1.382 4.410 1.00 90.12 100 LYS A N 1
ATOM 801 C CA . LYS A 1 100 ? 7.988 -0.474 4.574 1.00 90.12 100 LYS A CA 1
ATOM 802 C C . LYS A 1 100 ? 6.666 -1.211 4.761 1.00 90.12 100 LYS A C 1
ATOM 804 O O . LYS A 1 100 ? 5.730 -0.597 5.260 1.00 90.12 100 LYS A O 1
ATOM 809 N N . ILE A 1 101 ? 6.592 -2.478 4.355 1.00 92.00 101 ILE A N 1
ATOM 810 C CA . ILE A 1 101 ? 5.343 -3.249 4.276 1.00 92.00 101 ILE A CA 1
ATOM 811 C C . ILE A 1 101 ? 5.407 -4.604 4.982 1.00 92.00 101 ILE A C 1
ATOM 813 O O . ILE A 1 101 ? 4.373 -5.227 5.178 1.00 92.00 101 ILE A O 1
ATOM 817 N N . SER A 1 102 ? 6.583 -5.069 5.413 1.00 91.12 102 SER A N 1
ATOM 818 C CA . SER A 1 102 ? 6.773 -6.411 5.987 1.00 91.12 102 SER A CA 1
ATOM 819 C C . SER A 1 102 ? 5.961 -6.693 7.259 1.00 91.12 102 SER A C 1
ATOM 821 O O . SER A 1 102 ? 5.755 -7.849 7.621 1.00 91.12 102 SER A O 1
ATOM 823 N N . HIS A 1 103 ? 5.517 -5.654 7.970 1.00 91.75 103 HIS A N 1
AT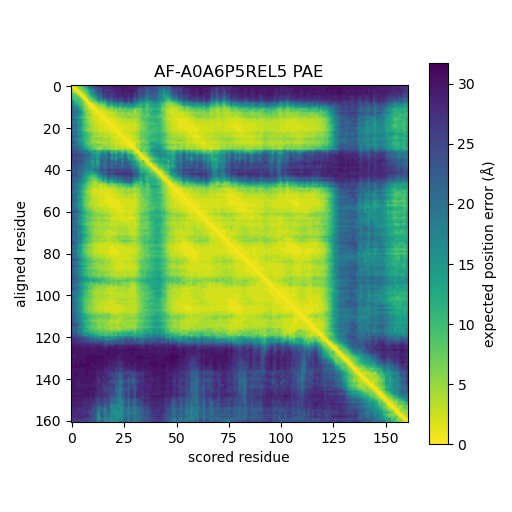OM 824 C CA . HIS A 1 103 ? 4.664 -5.782 9.157 1.00 91.75 103 HIS A CA 1
ATOM 825 C C . HIS A 1 103 ? 3.184 -6.027 8.819 1.00 91.75 103 HIS A C 1
ATOM 827 O O . HIS A 1 103 ? 2.412 -6.357 9.718 1.00 91.75 103 HIS A O 1
ATOM 833 N N . ILE A 1 104 ? 2.779 -5.871 7.555 1.00 94.06 104 ILE A N 1
ATOM 834 C CA . ILE A 1 104 ? 1.393 -6.028 7.101 1.00 94.06 104 ILE A CA 1
ATOM 835 C C . ILE A 1 104 ? 1.066 -7.524 6.989 1.00 94.06 104 ILE A C 1
ATOM 837 O O . ILE A 1 104 ? 1.766 -8.251 6.289 1.00 94.06 104 ILE A O 1
ATOM 841 N N . PRO A 1 105 ? 0.005 -8.034 7.638 1.00 93.19 105 PRO A N 1
ATOM 842 C CA . PRO A 1 105 ? -0.259 -9.471 7.687 1.00 93.19 105 PRO A CA 1
ATOM 843 C C . PRO A 1 105 ? -0.697 -10.067 6.344 1.00 93.19 105 PRO A C 1
ATOM 845 O O . PRO A 1 105 ? -0.414 -11.237 6.106 1.00 93.19 105 PRO A O 1
ATOM 848 N N . ASN A 1 106 ? -1.361 -9.295 5.478 1.00 93.50 106 ASN A N 1
ATOM 849 C CA . ASN A 1 106 ? -1.811 -9.756 4.165 1.00 93.50 106 ASN A CA 1
ATOM 850 C C . ASN A 1 106 ? -1.238 -8.864 3.065 1.00 93.50 106 ASN A C 1
ATOM 852 O O . ASN A 1 106 ? -1.612 -7.699 2.954 1.00 93.50 106 ASN A O 1
ATOM 856 N N . ILE A 1 107 ? -0.339 -9.417 2.258 1.00 93.94 107 ILE A N 1
ATOM 857 C CA . ILE A 1 107 ? 0.325 -8.726 1.155 1.00 93.94 107 ILE A CA 1
ATOM 858 C C . ILE A 1 107 ? 0.132 -9.564 -0.104 1.00 93.94 107 ILE A C 1
ATOM 860 O O . ILE A 1 107 ? 0.575 -10.717 -0.153 1.00 93.94 107 ILE A O 1
ATOM 864 N N . LYS A 1 108 ? -0.506 -8.974 -1.114 1.00 92.88 108 LYS A N 1
ATOM 865 C CA . LYS A 1 108 ? -0.624 -9.528 -2.463 1.00 92.88 108 LYS A CA 1
ATOM 866 C C . LYS A 1 108 ? 0.197 -8.685 -3.427 1.00 92.88 108 LYS A C 1
ATOM 868 O O . LYS A 1 108 ? 0.082 -7.461 -3.419 1.00 92.88 108 LYS A O 1
ATOM 873 N N . VAL A 1 109 ? 1.032 -9.345 -4.215 1.00 91.44 109 VAL A N 1
ATOM 874 C CA . VAL A 1 109 ? 1.843 -8.735 -5.270 1.00 91.44 109 VAL A CA 1
ATOM 875 C C . VAL A 1 109 ? 1.683 -9.598 -6.511 1.00 91.44 109 VAL A C 1
ATOM 877 O O . VAL A 1 109 ? 1.848 -10.811 -6.405 1.00 91.44 109 VAL A O 1
ATOM 880 N N . ASP A 1 110 ? 1.374 -8.996 -7.660 1.00 88.31 110 ASP A N 1
ATOM 881 C CA . ASP A 1 110 ? 1.154 -9.725 -8.923 1.00 88.31 110 ASP A CA 1
ATOM 882 C C . ASP A 1 110 ? 0.101 -10.845 -8.767 1.00 88.31 110 ASP A C 1
ATOM 884 O O . ASP A 1 110 ? 0.274 -11.979 -9.208 1.00 88.31 110 ASP A O 1
ATOM 888 N N . LYS A 1 111 ? -0.996 -10.542 -8.058 1.00 83.00 111 LYS A N 1
ATOM 889 C CA . LYS A 1 111 ? -2.101 -11.459 -7.705 1.00 83.00 111 LYS A CA 1
ATOM 890 C C . LYS A 1 111 ? -1.720 -12.654 -6.830 1.00 83.00 111 LYS A C 1
ATOM 892 O O . LYS A 1 111 ? -2.585 -13.479 -6.519 1.00 83.00 111 LYS A O 1
ATOM 897 N N . GLU A 1 112 ? -0.476 -12.737 -6.374 1.00 87.75 112 GLU A N 1
ATOM 898 C CA . GLU A 1 112 ? 0.010 -13.795 -5.498 1.00 87.75 112 GLU A CA 1
ATOM 899 C C . GLU A 1 112 ? 0.221 -13.282 -4.075 1.00 87.75 112 GLU A C 1
ATOM 901 O O . GLU A 1 112 ? 0.693 -12.173 -3.825 1.00 87.75 112 GLU A O 1
ATOM 906 N N . PHE A 1 113 ? -0.153 -14.102 -3.097 1.00 88.00 113 PHE A N 1
ATOM 907 C CA . PHE A 1 113 ? 0.054 -13.773 -1.692 1.00 88.00 113 PHE A CA 1
ATOM 908 C C . PHE A 1 113 ? 1.519 -13.988 -1.317 1.00 88.00 113 PHE A C 1
ATOM 910 O O . PHE A 1 113 ? 1.940 -15.121 -1.091 1.00 88.00 113 PHE A O 1
ATOM 917 N N . VAL A 1 114 ? 2.257 -12.897 -1.135 1.00 89.19 114 VAL A N 1
ATOM 918 C CA . VAL A 1 114 ? 3.622 -12.927 -0.588 1.00 89.19 114 VAL A CA 1
ATOM 919 C C . VAL A 1 114 ? 3.592 -13.179 0.924 1.00 89.19 114 VAL A C 1
ATOM 921 O O . VAL A 1 114 ? 4.465 -13.846 1.486 1.00 89.19 114 VAL A O 1
ATOM 924 N N . GLN A 1 115 ? 2.563 -12.657 1.593 1.00 90.12 115 GLN A N 1
ATOM 925 C CA . GLN A 1 115 ? 2.316 -12.854 3.017 1.00 90.12 115 GLN A CA 1
ATOM 926 C C . GLN A 1 115 ? 0.811 -12.982 3.252 1.00 90.12 115 GLN A C 1
ATOM 928 O O . GLN A 1 115 ? 0.036 -12.178 2.734 1.00 90.12 115 GLN A O 1
ATOM 933 N N . LYS A 1 116 ? 0.386 -13.985 4.018 1.00 91.38 116 LYS A N 1
ATOM 934 C CA . LYS A 1 116 ? -1.021 -14.202 4.371 1.00 91.38 116 LYS A CA 1
ATOM 935 C C . LYS A 1 116 ? -1.136 -14.532 5.849 1.00 91.38 116 LYS A C 1
ATOM 937 O O . LYS A 1 116 ? -0.443 -15.421 6.333 1.00 91.38 116 LYS A O 1
ATOM 942 N N . ASP A 1 117 ? -1.984 -13.798 6.564 1.00 90.94 117 AS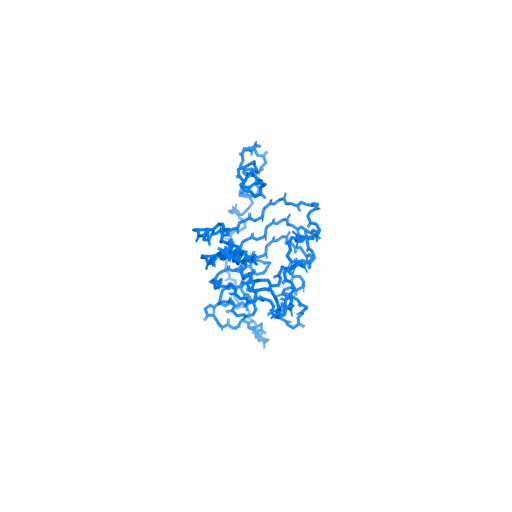P A N 1
ATOM 943 C CA . ASP A 1 117 ? -2.152 -13.911 8.017 1.00 90.94 117 ASP A CA 1
ATOM 944 C C . ASP A 1 117 ? -0.815 -13.855 8.796 1.00 90.94 117 ASP A C 1
ATOM 946 O O . ASP A 1 117 ? -0.643 -14.490 9.835 1.00 90.94 117 ASP A O 1
ATOM 950 N N . GLY A 1 118 ? 0.158 -13.090 8.283 1.00 83.75 118 GLY A N 1
ATOM 951 C CA . GLY A 1 118 ? 1.506 -12.964 8.853 1.00 83.75 118 GLY A CA 1
ATOM 952 C C . GLY A 1 118 ? 2.456 -14.128 8.542 1.00 83.75 118 GLY A C 1
ATOM 953 O O . GLY A 1 118 ? 3.593 -14.128 9.012 1.00 83.75 118 GLY A O 1
ATOM 954 N N . VAL A 1 119 ? 2.022 -15.107 7.748 1.00 84.56 119 VAL A N 1
ATOM 955 C CA . VAL A 1 119 ? 2.834 -16.240 7.293 1.00 84.56 119 VAL A CA 1
ATOM 956 C C . VAL A 1 119 ? 3.357 -15.952 5.888 1.00 84.56 119 VAL A C 1
ATOM 958 O O . VAL A 1 119 ? 2.593 -15.615 4.983 1.00 84.56 119 VAL A O 1
ATOM 961 N N . TYR A 1 120 ? 4.673 -16.072 5.706 1.00 77.50 120 TYR A N 1
ATOM 962 C CA . TYR A 1 120 ? 5.297 -15.980 4.387 1.00 77.50 120 TYR A CA 1
ATOM 963 C C . TYR A 1 120 ? 4.961 -17.215 3.564 1.00 77.50 120 TYR A C 1
ATOM 965 O O . TYR A 1 120 ? 5.051 -18.329 4.081 1.00 77.50 120 TYR A O 1
ATOM 973 N N . GLN A 1 121 ? 4.665 -17.022 2.285 1.00 70.12 121 GLN A N 1
ATOM 974 C CA . GLN A 1 121 ? 4.612 -18.140 1.350 1.00 70.12 121 GLN A CA 1
ATOM 975 C C . GLN A 1 121 ? 5.996 -18.300 0.719 1.00 70.12 121 GLN A C 1
ATOM 977 O O . GLN A 1 121 ? 6.549 -17.348 0.169 1.00 70.12 121 GLN A O 1
ATOM 982 N N . THR A 1 122 ? 6.607 -19.468 0.909 1.00 63.34 122 THR A N 1
ATOM 983 C CA . THR A 1 122 ? 7.786 -19.893 0.155 1.00 63.34 122 THR A CA 1
ATOM 984 C C . THR A 1 122 ? 7.314 -20.749 -1.003 1.00 63.34 122 THR A C 1
ATOM 986 O O . THR A 1 122 ? 6.462 -21.615 -0.817 1.00 63.34 122 THR A O 1
ATOM 989 N N . ASP A 1 123 ? 7.871 -20.508 -2.187 1.00 55.44 123 ASP A N 1
ATOM 990 C CA . ASP A 1 123 ? 7.792 -21.464 -3.284 1.00 55.44 123 ASP A CA 1
ATOM 991 C C . ASP A 1 123 ? 8.616 -22.682 -2.858 1.00 55.44 123 ASP A C 1
ATOM 993 O O . ASP A 1 123 ? 9.842 -22.699 -2.972 1.00 55.44 123 ASP A O 1
ATOM 997 N N . ASP A 1 124 ? 7.966 -23.661 -2.237 1.00 44.66 124 ASP A N 1
ATOM 998 C CA . ASP A 1 124 ? 8.613 -24.918 -1.896 1.00 44.66 124 ASP A CA 1
ATOM 999 C C . ASP A 1 124 ? 8.956 -25.650 -3.209 1.00 44.66 124 ASP A C 1
ATOM 1001 O O . ASP A 1 124 ? 8.076 -26.115 -3.937 1.00 44.66 124 ASP A O 1
ATOM 1005 N N . ASP A 1 125 ? 10.250 -25.738 -3.528 1.00 52.97 125 ASP A N 1
ATOM 1006 C CA . ASP A 1 125 ? 10.796 -26.598 -4.583 1.00 52.97 125 ASP A CA 1
ATOM 1007 C C . ASP A 1 125 ? 10.481 -28.086 -4.279 1.00 52.97 125 ASP A C 1
ATOM 1009 O O . ASP A 1 125 ? 11.258 -28.759 -3.602 1.00 52.97 125 ASP A O 1
ATOM 1013 N N . GLU A 1 126 ? 9.367 -28.634 -4.789 1.00 54.59 126 GLU A N 1
ATOM 1014 C CA . GLU A 1 126 ? 9.179 -30.088 -4.997 1.00 54.59 126 GLU A CA 1
ATOM 1015 C C . GLU A 1 126 ? 8.067 -30.415 -6.027 1.00 54.59 126 GLU A C 1
ATOM 1017 O O . GLU A 1 126 ? 6.871 -30.443 -5.755 1.00 54.59 126 GLU A O 1
ATOM 1022 N N . THR A 1 127 ? 8.514 -30.635 -7.264 1.00 53.72 127 THR A N 1
ATOM 1023 C CA . THR A 1 127 ? 8.014 -31.522 -8.335 1.00 53.72 127 THR A CA 1
ATOM 1024 C C . THR A 1 127 ? 6.695 -32.323 -8.151 1.00 53.72 127 THR A C 1
ATOM 1026 O O . THR A 1 127 ? 6.623 -33.288 -7.402 1.00 53.72 127 THR A O 1
ATOM 1029 N N . SER A 1 128 ? 5.761 -32.076 -9.091 1.00 45.38 128 SER A N 1
ATOM 1030 C CA . SER A 1 128 ? 4.870 -33.028 -9.812 1.00 45.38 128 SER A CA 1
ATOM 1031 C C . SER A 1 128 ? 3.345 -32.944 -9.611 1.00 45.38 128 SER A C 1
ATOM 1033 O O . SER A 1 128 ? 2.767 -33.451 -8.661 1.00 45.38 128 SER A O 1
ATOM 1035 N N . SER A 1 129 ? 2.712 -32.463 -10.689 1.00 54.38 129 SER A N 1
ATOM 1036 C CA . SER A 1 129 ? 1.470 -32.923 -11.336 1.00 54.38 129 SER A CA 1
ATOM 1037 C C . SER A 1 129 ? 0.211 -33.211 -10.500 1.00 54.38 129 SER A C 1
ATOM 1039 O O . SER A 1 129 ? 0.064 -34.286 -9.926 1.00 54.38 129 SER A O 1
ATOM 1041 N N . ALA A 1 130 ? -0.817 -32.385 -10.704 1.00 40.41 130 ALA A N 1
ATOM 1042 C CA . ALA A 1 130 ? -2.108 -32.843 -11.225 1.00 40.41 130 ALA A CA 1
ATOM 1043 C C . ALA A 1 130 ? -2.906 -31.644 -11.753 1.00 40.41 130 ALA A C 1
ATOM 1045 O O . ALA A 1 130 ? -2.932 -30.575 -11.152 1.00 40.41 130 ALA A O 1
ATOM 1046 N N . ALA A 1 131 ? -3.538 -31.838 -12.907 1.00 47.38 131 ALA A N 1
ATOM 1047 C CA . ALA A 1 131 ? -4.430 -30.879 -13.536 1.00 47.38 131 ALA A CA 1
ATOM 1048 C C . ALA A 1 131 ? -5.661 -30.575 -12.671 1.00 47.38 131 ALA A C 1
ATOM 1050 O O . ALA A 1 131 ? -6.187 -31.485 -12.028 1.00 47.38 131 ALA A O 1
ATOM 1051 N N . SER A 1 132 ? -6.150 -29.334 -12.770 1.00 38.91 132 SER A N 1
ATOM 1052 C CA . SER A 1 132 ? -7.554 -28.863 -12.726 1.00 38.91 132 SER A CA 1
ATOM 1053 C C . SER A 1 132 ? -7.543 -27.435 -12.170 1.00 38.91 132 SER A C 1
ATOM 1055 O O . SER A 1 132 ? -6.879 -27.182 -11.179 1.00 38.91 132 SER A O 1
ATOM 1057 N N . THR A 1 133 ? -8.200 -26.425 -12.724 1.00 34.34 133 THR A N 1
ATOM 1058 C CA . THR A 1 133 ? -9.250 -26.352 -13.741 1.00 34.34 133 THR A CA 1
ATOM 1059 C C . THR A 1 133 ? -9.270 -24.914 -14.245 1.00 34.34 133 THR A C 1
ATOM 1061 O O . THR A 1 133 ? -9.049 -23.980 -13.478 1.00 34.34 133 THR A O 1
ATOM 1064 N N . SER A 1 134 ? -9.552 -24.762 -15.536 1.00 49.62 134 SER A N 1
ATOM 1065 C CA . SER A 1 134 ? -9.852 -23.497 -16.200 1.00 49.62 134 SER A CA 1
ATOM 1066 C C . SER A 1 134 ? -10.776 -22.599 -15.363 1.00 49.62 134 SER A C 1
ATOM 1068 O O . SER A 1 134 ? -11.909 -22.977 -15.077 1.00 49.62 134 SER A O 1
ATOM 1070 N N . SER A 1 135 ? -10.289 -21.403 -15.032 1.00 47.09 135 SER A N 1
ATOM 1071 C CA . SER A 1 135 ? -11.104 -20.211 -14.729 1.00 47.09 135 SER A CA 1
ATOM 1072 C C . SER A 1 135 ? -10.744 -19.055 -15.675 1.00 47.09 135 SER A C 1
ATOM 1074 O O . SER A 1 135 ? -11.012 -17.885 -15.401 1.00 47.09 135 SER A O 1
ATOM 1076 N N . SER A 1 136 ? -10.140 -19.384 -16.821 1.00 46.62 136 SER A N 1
ATOM 1077 C CA . SER A 1 136 ? -9.612 -18.428 -17.800 1.00 46.62 136 SER A CA 1
ATOM 1078 C C . SER A 1 136 ? -10.692 -17.724 -18.630 1.00 46.62 136 SER A C 1
ATOM 1080 O O . SER A 1 136 ? -10.368 -16.851 -19.425 1.00 46.62 136 SER A O 1
ATOM 1082 N N . GLU A 1 137 ? -11.973 -18.037 -18.424 1.00 41.50 137 GLU A N 1
ATOM 1083 C CA . GLU A 1 137 ? -13.083 -17.372 -19.121 1.00 41.50 137 GLU A CA 1
ATOM 1084 C C . GLU A 1 137 ? -13.732 -16.257 -18.283 1.00 41.50 137 GLU A C 1
ATOM 1086 O O . GLU A 1 137 ? -14.307 -15.335 -18.851 1.00 41.50 137 GLU A O 1
ATOM 1091 N N . ILE A 1 138 ? -13.585 -16.259 -16.949 1.00 43.72 138 ILE A N 1
ATOM 1092 C CA . ILE A 1 138 ? -14.217 -15.237 -16.089 1.00 43.72 138 ILE A CA 1
ATOM 1093 C C . ILE A 1 138 ? -13.384 -13.945 -16.048 1.00 43.72 138 ILE A C 1
ATOM 1095 O O . ILE A 1 138 ? -13.945 -12.854 -16.087 1.00 43.72 138 ILE A O 1
ATOM 1099 N N . ILE A 1 139 ? -12.048 -14.039 -16.050 1.00 44.34 139 ILE A N 1
ATOM 1100 C CA . ILE A 1 139 ? -11.178 -12.846 -16.022 1.00 44.34 139 ILE A CA 1
ATOM 1101 C C . ILE A 1 139 ? -11.129 -12.149 -17.389 1.00 44.34 139 ILE A C 1
ATOM 1103 O O . ILE A 1 139 ? -11.088 -10.922 -17.437 1.00 44.34 139 ILE A O 1
ATOM 1107 N N . SER A 1 140 ? -11.256 -12.891 -18.497 1.00 38.41 140 SER A N 1
ATOM 1108 C CA . SER A 1 140 ? -11.400 -12.268 -19.821 1.00 38.41 140 SER A CA 1
ATOM 1109 C C . SER A 1 140 ? -12.676 -11.422 -19.911 1.00 38.41 140 SER A C 1
ATOM 1111 O O . SER A 1 140 ? -12.667 -10.376 -20.555 1.00 38.41 140 SER A O 1
ATOM 1113 N N . ILE A 1 141 ? -13.759 -11.827 -19.236 1.00 40.97 141 ILE A N 1
ATOM 1114 C CA . ILE A 1 141 ? -15.008 -11.053 -19.197 1.00 40.97 141 ILE A CA 1
ATOM 1115 C C . ILE A 1 141 ? -14.834 -9.778 -18.357 1.00 40.97 141 ILE A C 1
ATOM 1117 O O . ILE A 1 141 ? -15.324 -8.731 -18.767 1.00 40.97 141 ILE A O 1
ATOM 1121 N N . ILE A 1 142 ? -14.081 -9.820 -17.250 1.00 44.12 142 ILE A N 1
ATOM 1122 C CA . ILE A 1 142 ? -13.826 -8.627 -16.420 1.00 44.12 142 ILE A CA 1
ATOM 1123 C C . ILE A 1 142 ? -12.931 -7.616 -17.154 1.00 44.12 142 ILE A C 1
ATOM 1125 O O . ILE A 1 142 ? -13.253 -6.433 -17.149 1.00 44.12 142 ILE A O 1
ATOM 1129 N N . SER A 1 143 ? -11.895 -8.055 -17.881 1.00 42.97 143 SER A N 1
ATOM 1130 C CA . SER A 1 143 ? -11.094 -7.145 -18.721 1.00 42.97 143 SER A CA 1
ATOM 1131 C C . SER A 1 143 ? -11.887 -6.532 -19.883 1.00 42.97 143 SER A C 1
ATOM 1133 O O . SER A 1 143 ? -11.585 -5.417 -20.284 1.00 42.97 143 SER A O 1
ATOM 1135 N N . THR A 1 144 ? -12.928 -7.206 -20.392 1.00 36.03 144 THR A N 1
ATOM 1136 C CA . THR A 1 144 ? -13.779 -6.646 -21.466 1.00 36.03 144 THR A CA 1
ATOM 1137 C C . THR A 1 144 ? -14.858 -5.691 -20.923 1.00 36.03 144 THR A C 1
ATOM 1139 O O . THR A 1 144 ? -15.406 -4.888 -21.669 1.00 36.03 144 THR A O 1
ATOM 1142 N N . LEU A 1 145 ? -15.165 -5.740 -19.621 1.00 40.03 145 LEU A N 1
ATOM 1143 C CA . LEU A 1 145 ? -16.156 -4.867 -18.972 1.00 40.03 145 LEU A CA 1
ATOM 1144 C C . LEU A 1 145 ? -15.578 -3.541 -18.450 1.00 40.03 145 LEU A C 1
ATOM 1146 O O . LEU A 1 145 ? -16.344 -2.708 -17.978 1.00 40.03 145 LEU A O 1
ATOM 1150 N N . ILE A 1 146 ? -14.267 -3.314 -18.584 1.00 47.69 146 ILE A N 1
ATOM 1151 C CA . ILE A 1 146 ? -13.611 -2.034 -18.251 1.00 47.69 146 ILE A CA 1
ATOM 1152 C C . ILE A 1 146 ? -13.394 -1.161 -19.511 1.00 47.69 146 ILE A C 1
ATOM 1154 O O . ILE A 1 146 ? -12.934 -0.031 -19.419 1.00 47.69 146 ILE A O 1
ATOM 1158 N N . GLU A 1 147 ? -13.812 -1.608 -20.704 1.00 44.34 147 GLU A N 1
ATOM 1159 C CA . GLU A 1 147 ? -13.755 -0.780 -21.928 1.00 44.34 147 GLU A CA 1
ATOM 1160 C C . GLU A 1 147 ? -14.997 0.103 -22.153 1.00 44.34 147 GLU A C 1
ATOM 1162 O O . GLU A 1 147 ? -15.042 0.890 -23.099 1.00 44.34 147 GLU A O 1
ATOM 1167 N N . THR A 1 148 ? -16.003 0.043 -21.276 1.00 44.88 148 THR A N 1
ATOM 1168 C CA . THR A 1 148 ? -17.156 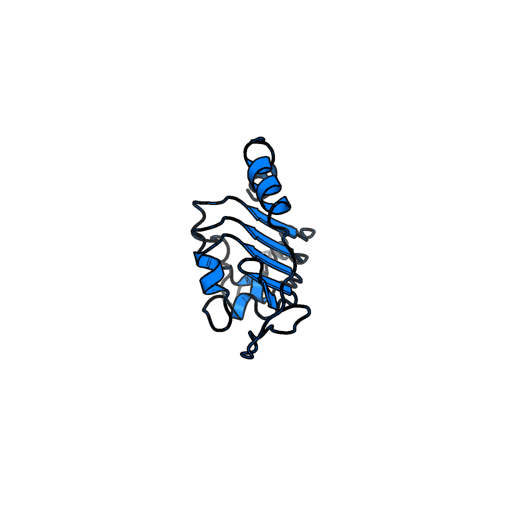0.950 -21.334 1.00 44.88 148 THR A CA 1
ATOM 1169 C C . THR A 1 148 ? -17.619 1.337 -19.937 1.00 44.88 148 THR A C 1
ATOM 1171 O O . THR A 1 148 ? -18.509 0.697 -19.393 1.00 44.88 148 THR A O 1
ATOM 1174 N N . GLU A 1 149 ? -17.020 2.376 -19.363 1.00 41.75 149 GLU A N 1
ATOM 1175 C CA . GLU A 1 149 ? -17.730 3.498 -18.731 1.00 41.75 149 GLU A CA 1
ATOM 1176 C C . GLU A 1 149 ? -16.700 4.470 -18.142 1.00 41.75 149 GLU A C 1
ATOM 1178 O O . GLU A 1 149 ? -16.093 4.216 -17.105 1.00 41.75 149 GLU A O 1
ATOM 1183 N N . GLU A 1 150 ? -16.527 5.616 -18.803 1.00 47.22 150 GLU A N 1
ATOM 1184 C CA . GLU A 1 150 ? -15.729 6.767 -18.353 1.00 47.22 150 GLU A CA 1
ATOM 1185 C C . GLU A 1 150 ? -16.327 7.458 -17.104 1.00 47.22 150 GLU A C 1
ATOM 1187 O O . GLU A 1 150 ? -16.578 8.664 -17.093 1.00 47.22 150 GLU A O 1
ATOM 1192 N N . GLY A 1 151 ? -16.647 6.693 -16.059 1.00 45.69 151 GLY A N 1
ATOM 1193 C CA . GLY A 1 151 ? -17.475 7.155 -14.943 1.00 45.69 151 GLY A CA 1
ATOM 1194 C C . GLY A 1 151 ? -16.909 6.914 -13.546 1.00 45.69 151 GLY A C 1
ATOM 1195 O O . GLY A 1 151 ? -17.214 7.698 -12.647 1.00 45.69 151 GLY A O 1
ATOM 1196 N N . PHE A 1 152 ? -16.087 5.882 -13.335 1.00 41.03 152 PHE A N 1
ATOM 1197 C CA . PHE A 1 152 ? -15.603 5.540 -11.987 1.00 41.03 152 PHE A CA 1
ATOM 1198 C C . PHE A 1 152 ? -14.236 6.149 -11.632 1.00 41.03 152 PHE A C 1
ATOM 1200 O O . PHE A 1 152 ? -14.017 6.478 -10.463 1.00 41.03 152 PHE A O 1
ATOM 1207 N N . ASP A 1 153 ? -13.391 6.448 -12.625 1.00 43.53 153 ASP A N 1
ATOM 1208 C CA . ASP A 1 153 ? -12.057 7.051 -12.431 1.00 43.53 153 ASP A CA 1
ATOM 1209 C C . ASP A 1 153 ? -12.087 8.463 -11.826 1.00 43.53 153 ASP A C 1
ATOM 1211 O O . ASP A 1 153 ? -11.123 8.920 -11.209 1.00 43.53 153 ASP A O 1
ATOM 1215 N N . PHE A 1 154 ? -13.207 9.181 -11.944 1.00 39.06 154 PHE A N 1
ATOM 1216 C CA . PHE A 1 154 ? -13.282 10.556 -11.451 1.00 39.06 154 PHE A CA 1
ATOM 1217 C C . PHE A 1 154 ? -13.517 10.651 -9.933 1.00 39.06 154 PHE A C 1
ATOM 1219 O O . PHE A 1 154 ? -13.205 11.679 -9.327 1.00 39.06 154 PHE A O 1
ATOM 1226 N N . LEU A 1 155 ? -14.052 9.606 -9.286 1.00 37.78 155 LEU A N 1
ATOM 1227 C CA . LEU A 1 155 ? -14.526 9.727 -7.901 1.00 37.78 155 LEU A CA 1
ATOM 1228 C C . LEU A 1 155 ? -13.414 9.577 -6.852 1.00 37.78 155 LEU A C 1
ATOM 1230 O O . LEU A 1 155 ? -13.521 10.149 -5.766 1.00 37.78 155 LEU A O 1
ATOM 1234 N N . ILE A 1 156 ? -12.332 8.862 -7.169 1.00 46.19 156 ILE A N 1
ATOM 1235 C CA . ILE A 1 156 ? -11.232 8.623 -6.222 1.00 46.19 156 ILE A CA 1
ATOM 1236 C C . ILE A 1 156 ? -10.187 9.747 -6.279 1.00 46.19 156 ILE A C 1
ATOM 1238 O O . ILE A 1 156 ? -9.709 10.198 -5.236 1.00 46.19 156 ILE A O 1
ATOM 1242 N N . CYS A 1 157 ? -9.917 10.310 -7.463 1.00 40.66 157 CYS A N 1
ATOM 1243 C CA . CYS A 1 157 ? -8.975 11.424 -7.615 1.00 40.66 157 CYS A CA 1
ATOM 1244 C C . CYS A 1 157 ? -9.475 12.760 -7.033 1.00 40.66 157 CYS A C 1
ATOM 1246 O O . CYS A 1 157 ? -8.658 13.640 -6.756 1.00 40.66 157 CYS A O 1
ATOM 1248 N N . GLN A 1 158 ? -10.788 12.947 -6.839 1.00 35.03 158 GLN A N 1
ATOM 1249 C CA . GLN A 1 158 ? -11.337 14.225 -6.360 1.00 35.03 158 GLN A CA 1
ATOM 1250 C C . GLN A 1 158 ? -11.326 14.384 -4.827 1.00 35.03 158 GLN A C 1
ATOM 1252 O O . GLN A 1 158 ? -11.542 15.491 -4.345 1.00 35.03 158 GLN A O 1
ATOM 1257 N N . GLN A 1 159 ? -11.050 13.325 -4.056 1.00 32.34 159 GLN A N 1
ATOM 1258 C CA . GLN A 1 159 ? -11.077 13.377 -2.581 1.00 32.34 159 GLN A CA 1
ATOM 1259 C C . GLN A 1 159 ? -9.706 13.649 -1.932 1.00 32.34 159 GLN A C 1
ATOM 1261 O O . GLN A 1 159 ? -9.624 13.783 -0.712 1.00 32.34 159 GLN A O 1
ATOM 1266 N N . LEU A 1 160 ? -8.632 13.733 -2.728 1.00 38.81 160 LEU A N 1
ATOM 1267 C CA . LEU A 1 160 ? -7.250 13.930 -2.260 1.00 38.81 160 LEU A CA 1
ATOM 1268 C C . LEU A 1 160 ? -6.603 15.247 -2.744 1.00 38.81 160 LEU A C 1
ATOM 1270 O O . LEU A 1 160 ? -5.383 15.381 -2.676 1.00 38.81 160 LEU A O 1
ATOM 1274 N N . LYS A 1 161 ? -7.394 16.230 -3.201 1.00 33.66 161 LYS A N 1
ATOM 1275 C CA . LYS A 1 161 ? -6.929 17.607 -3.462 1.00 33.66 161 LYS A CA 1
ATOM 1276 C C . LYS A 1 161 ? -7.449 18.596 -2.431 1.00 33.66 161 LYS A C 1
ATOM 1278 O O . LYS A 1 161 ? -8.645 18.501 -2.087 1.00 33.66 161 LYS A O 1
#

Foldseek 3Di:
DDDDDPPDDAAEAQAPDAEAEAEQQQPCQEPPDPPPVDPPPPDPHPHHYYQNHAEYYYYLNQNHAADDQCLLVHNYQEYYYANHVNVLVQCQPPHDHVNSCLVHQFYHGNNDTCHHNSDGDDPPPDDDDDDDDDPPVVVVVVVVVVVDDPPPVVPNVVVPD

Mean predicted aligned error: 13.97 Å

Secondary structure (DSSP, 8-state):
--------PPPBSSTT--EEEEES-TT-----S-TTS-S-TT-----BS-TT--EEEEES-TT-----GGGGGS--SEEEEES-HHHHHHTSTTSTTHHHHTT-SEEEETTEEEEETTEEPP-------------TTHHHHHHHTTSS-TTSHHHHHTT--

Nearest PDB structures (foldseek):
  4mqw-assembly2_Y  TM=4.135E-01  e=2.312E+00  Homo sapiens

Radius of gyration: 19.91 Å; Cα contacts (8 Å, |Δi|>4): 237; chains: 1; bounding box: 32×74×49 Å

pLDDT: mean 70.17, std 20.95, range [32.34, 95.0]

Sequence (161 aa):
METQTSSSSPVILFPSLKTLVFDLLPKWEEWEGMTGWSEEEDSHKTNTIMPCLSSLEIIDCNVLKTLPNFLRNTPLKELVIDYSQTLEQGCRKGREEWPKISHIPNIKVDKEFVQKDGVYQTDDDETSSAASTSSSEIISIISTLIETEEGFDFLICQQLK